Protein AF-A0A8T4IAE5-F1 (afdb_monomer_lite)

Radius of gyration: 12.4 Å; chains: 1; bounding box: 24×20×31 Å

Sequence (67 aa):
FARDTQHHKMTVLHDDGLYRHLKVANPEHGSIGAFHLISWPYHLVVKTGWTFHFDIDATPDMFDLFR

Foldseek 3Di:
DCVVLVQWDKDWPDDDPQFTKIWTGRPVVPLVVIWIWTGAQQWIWIDHVDIDIGRGPPGGRVVVVVD

pLDDT: mean 91.18, std 6.42, range [72.38, 97.75]

Structure (mmCIF, N/CA/C/O backbone):
data_AF-A0A8T4IAE5-F1
#
_entry.id   AF-A0A8T4IAE5-F1
#
loop_
_atom_site.group_PDB
_atom_site.id
_atom_site.type_symbol
_atom_site.label_atom_id
_atom_site.label_alt_id
_atom_site.label_comp_id
_atom_site.label_asym_id
_atom_site.label_entity_id
_atom_site.label_seq_id
_atom_site.pdbx_PDB_ins_code
_atom_site.Cartn_x
_atom_site.Cartn_y
_atom_site.Cartn_z
_atom_site.occupancy
_atom_site.B_iso_or_equiv
_atom_site.auth_seq_id
_atom_site.auth_comp_id
_atom_site.auth_asym_id
_atom_site.auth_atom_id
_atom_site.pdbx_PDB_model_num
ATOM 1 N N . PHE A 1 1 ? -2.302 8.699 -14.964 1.00 72.38 1 PHE A N 1
ATOM 2 C CA . PHE A 1 1 ? -2.401 7.527 -14.072 1.00 72.38 1 PHE A CA 1
ATOM 3 C C . PHE A 1 1 ? -2.690 6.254 -14.851 1.00 72.38 1 PHE A C 1
ATOM 5 O O . PHE A 1 1 ? -1.735 5.552 -15.112 1.00 72.38 1 PHE A O 1
ATOM 12 N N . ALA A 1 2 ? -3.921 5.985 -15.318 1.00 82.06 2 ALA A N 1
ATOM 13 C CA . ALA A 1 2 ? -4.255 4.711 -15.986 1.00 82.06 2 ALA A CA 1
ATOM 14 C C . ALA A 1 2 ? -3.347 4.353 -17.181 1.00 82.06 2 ALA A C 1
ATOM 16 O O . ALA A 1 2 ? -2.905 3.218 -17.298 1.00 82.06 2 ALA A O 1
ATOM 17 N N . ARG A 1 3 ? -3.008 5.334 -18.029 1.00 86.12 3 ARG A N 1
ATOM 18 C CA . ARG A 1 3 ? -2.029 5.160 -19.118 1.00 86.12 3 ARG A CA 1
ATOM 19 C C . ARG A 1 3 ? -0.638 4.784 -18.597 1.00 86.12 3 ARG A C 1
ATOM 21 O O . ARG A 1 3 ? 0.031 3.940 -19.172 1.00 86.12 3 ARG A O 1
ATOM 28 N N . ASP A 1 4 ? -0.201 5.427 -17.520 1.00 80.50 4 ASP A N 1
ATOM 29 C CA . ASP A 1 4 ? 1.160 5.303 -16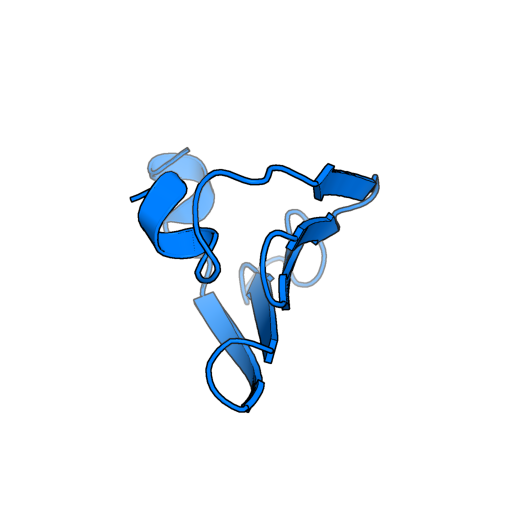.992 1.00 80.50 4 ASP A CA 1
ATOM 30 C C . ASP A 1 4 ? 1.324 4.035 -16.128 1.00 80.50 4 ASP A C 1
ATOM 32 O O . ASP A 1 4 ? 2.440 3.560 -15.937 1.00 80.50 4 ASP A O 1
ATOM 36 N N . THR A 1 5 ? 0.212 3.464 -15.646 1.00 83.38 5 THR A N 1
ATOM 37 C CA . THR A 1 5 ? 0.153 2.207 -14.884 1.00 83.38 5 THR A CA 1
ATOM 38 C C . THR A 1 5 ? -0.357 1.015 -15.698 1.00 83.38 5 THR A C 1
ATOM 40 O O . THR A 1 5 ? -0.486 -0.077 -15.151 1.00 83.38 5 THR A O 1
ATOM 43 N N . GLN A 1 6 ? -0.621 1.178 -17.001 1.00 88.50 6 GLN A N 1
ATOM 44 C CA . GLN A 1 6 ? -1.274 0.157 -17.839 1.00 88.50 6 GLN A CA 1
ATOM 45 C C . GLN A 1 6 ? -0.514 -1.180 -17.918 1.00 88.50 6 GLN A C 1
ATOM 47 O O . GLN A 1 6 ? -1.108 -2.223 -18.177 1.00 88.50 6 GLN A O 1
ATOM 52 N N . HIS A 1 7 ? 0.803 -1.151 -17.701 1.00 89.25 7 HIS A N 1
ATOM 53 C CA . HIS A 1 7 ? 1.677 -2.328 -17.719 1.00 89.25 7 HIS A CA 1
ATOM 54 C C . HIS A 1 7 ? 2.174 -2.720 -16.324 1.00 89.25 7 HIS A C 1
ATOM 56 O O . HIS A 1 7 ? 2.916 -3.695 -16.176 1.00 89.25 7 HIS A O 1
ATOM 62 N N . HIS A 1 8 ? 1.791 -1.970 -15.290 1.00 91.12 8 HIS A N 1
ATOM 63 C CA . HIS A 1 8 ? 2.179 -2.295 -13.929 1.00 91.12 8 HIS A CA 1
ATOM 64 C C . HIS A 1 8 ? 1.409 -3.516 -13.454 1.00 91.12 8 HIS A C 1
ATOM 66 O O . HIS A 1 8 ? 0.189 -3.606 -13.571 1.00 91.12 8 HIS A O 1
ATOM 72 N N . LYS A 1 9 ? 2.146 -4.460 -12.878 1.00 93.06 9 LYS A N 1
ATOM 73 C CA . LYS A 1 9 ? 1.589 -5.632 -12.220 1.00 93.06 9 LYS A CA 1
ATOM 74 C C . LYS A 1 9 ? 1.669 -5.435 -10.718 1.00 93.06 9 LYS A C 1
ATOM 76 O O . LYS A 1 9 ? 2.674 -4.948 -10.198 1.00 93.06 9 LYS A O 1
ATOM 81 N N . MET A 1 10 ? 0.601 -5.831 -10.038 1.00 94.31 10 MET A N 1
ATOM 82 C CA . MET A 1 10 ? 0.557 -5.896 -8.587 1.00 94.31 10 MET A CA 1
ATOM 83 C C . MET A 1 10 ? 1.004 -7.284 -8.131 1.00 94.31 10 MET A C 1
ATOM 85 O O . MET A 1 10 ? 0.510 -8.301 -8.614 1.00 94.31 10 MET A O 1
ATOM 89 N N . THR A 1 11 ? 1.937 -7.322 -7.192 1.00 95.75 11 THR A N 1
ATOM 90 C CA . THR A 1 11 ? 2.388 -8.526 -6.501 1.00 95.75 11 THR A CA 1
ATOM 91 C C . THR A 1 11 ? 2.098 -8.365 -5.019 1.00 95.75 11 THR A C 1
ATOM 93 O O . THR A 1 11 ? 2.515 -7.381 -4.407 1.00 95.75 11 THR A O 1
ATOM 96 N N . VAL A 1 12 ? 1.409 -9.344 -4.443 1.00 97.00 12 VAL A N 1
ATOM 97 C CA . VAL A 1 12 ? 1.223 -9.447 -2.996 1.00 97.00 12 VAL A CA 1
ATOM 98 C C . VAL A 1 12 ? 2.509 -10.026 -2.411 1.00 97.00 12 VAL A C 1
ATOM 100 O O . VAL A 1 12 ? 2.882 -11.151 -2.734 1.00 97.00 12 VAL A O 1
ATOM 103 N N . LEU A 1 13 ? 3.227 -9.235 -1.616 1.00 97.25 13 LEU A N 1
ATOM 104 C CA . LEU A 1 13 ? 4.428 -9.684 -0.905 1.00 97.25 13 LEU A CA 1
ATOM 105 C C . LEU A 1 13 ? 4.074 -10.278 0.459 1.00 97.25 13 LEU A C 1
ATOM 107 O O . LEU A 1 13 ? 4.754 -11.186 0.928 1.00 97.25 13 LEU A O 1
ATOM 111 N N . HIS A 1 14 ? 3.020 -9.753 1.083 1.00 97.56 14 HIS A N 1
ATOM 112 C CA . HIS A 1 14 ? 2.492 -10.226 2.352 1.00 97.56 14 HIS A CA 1
ATOM 113 C C . HIS A 1 14 ? 1.018 -9.830 2.489 1.00 97.56 14 HIS A C 1
ATOM 115 O O . HIS A 1 14 ? 0.637 -8.742 2.046 1.00 97.56 14 HIS A O 1
ATOM 121 N N . ASP A 1 15 ? 0.212 -10.697 3.094 1.00 97.38 15 ASP A N 1
ATOM 122 C CA . ASP A 1 15 ? -1.213 -10.476 3.343 1.00 97.38 15 ASP A CA 1
ATOM 123 C C . ASP A 1 15 ? -1.634 -11.224 4.614 1.00 97.38 15 ASP A C 1
ATOM 125 O O . ASP A 1 15 ? -1.591 -12.454 4.660 1.00 97.38 15 ASP A O 1
ATOM 129 N N . ASP A 1 16 ? -1.998 -10.452 5.633 1.00 96.88 16 ASP A N 1
ATOM 130 C CA . ASP A 1 16 ? -2.607 -10.891 6.886 1.00 96.88 16 ASP A CA 1
ATOM 131 C C . ASP A 1 16 ? -3.850 -10.019 7.164 1.00 96.88 16 ASP A C 1
ATOM 133 O O . ASP A 1 16 ? -3.962 -9.288 8.155 1.00 96.88 16 ASP A O 1
ATOM 137 N N . GLY A 1 17 ? -4.763 -9.989 6.186 1.00 95.19 17 GLY A N 1
ATOM 138 C CA . GLY A 1 17 ? -6.039 -9.279 6.264 1.00 95.19 17 GLY A CA 1
ATOM 139 C C . GLY A 1 17 ? -5.882 -7.765 6.131 1.00 95.19 17 GLY A C 1
ATOM 140 O O . GLY A 1 17 ? -5.858 -7.228 5.026 1.00 95.19 17 GLY A O 1
ATOM 141 N N . LEU A 1 18 ? -5.797 -7.053 7.260 1.00 94.56 18 LEU A N 1
ATOM 142 C CA . LEU A 1 18 ? -5.586 -5.596 7.258 1.00 94.56 18 LEU A CA 1
ATOM 143 C C . LEU A 1 18 ? -4.109 -5.236 7.079 1.00 94.56 18 LEU A C 1
ATOM 145 O O . LEU A 1 18 ? -3.794 -4.165 6.547 1.00 94.56 18 LEU A O 1
ATOM 149 N N . TYR A 1 19 ? -3.209 -6.131 7.496 1.00 97.25 19 TYR A N 1
ATOM 150 C CA . TYR A 1 19 ? -1.780 -5.966 7.291 1.00 97.25 19 TYR A CA 1
ATOM 151 C C . TYR A 1 19 ? -1.385 -6.503 5.913 1.00 97.25 19 TYR A C 1
ATOM 153 O O . TYR A 1 19 ? -1.275 -7.710 5.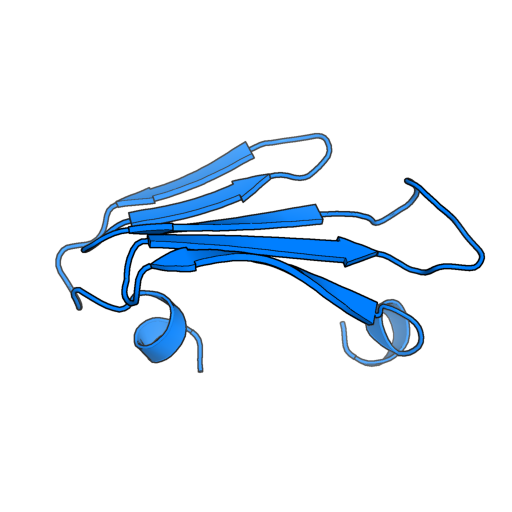711 1.00 97.25 19 TYR A O 1
ATOM 161 N N . ARG A 1 20 ? -1.189 -5.616 4.935 1.00 97.62 20 ARG A N 1
ATOM 162 C CA . ARG A 1 20 ? -0.869 -6.010 3.552 1.00 97.62 20 ARG A CA 1
ATOM 163 C C . ARG A 1 20 ? 0.354 -5.274 3.063 1.00 97.62 20 ARG A C 1
ATOM 165 O O . ARG A 1 20 ? 0.474 -4.072 3.271 1.00 97.62 20 ARG A O 1
ATOM 172 N N . HIS A 1 21 ? 1.224 -5.977 2.347 1.00 97.75 21 HIS A N 1
ATOM 173 C CA . HIS A 1 21 ? 2.339 -5.397 1.608 1.00 97.75 21 HIS A CA 1
ATOM 174 C C . HIS A 1 21 ? 2.209 -5.759 0.136 1.00 97.75 21 HIS A C 1
ATOM 176 O O . HIS A 1 21 ? 2.412 -6.902 -0.272 1.00 97.75 21 HIS A O 1
ATOM 182 N N . LEU A 1 22 ? 1.898 -4.760 -0.678 1.00 96.56 22 LEU A N 1
ATOM 183 C CA . LEU A 1 22 ? 1.762 -4.880 -2.118 1.00 96.56 22 LEU A CA 1
ATOM 184 C C . LEU A 1 22 ? 2.933 -4.169 -2.788 1.00 96.56 22 LEU A C 1
ATOM 186 O O . LEU A 1 22 ? 3.354 -3.090 -2.369 1.00 96.56 22 LEU A O 1
ATOM 190 N N . LYS A 1 23 ? 3.450 -4.761 -3.858 1.00 95.00 23 LYS A N 1
ATOM 191 C CA . LYS A 1 23 ? 4.398 -4.126 -4.769 1.00 95.00 23 LYS A CA 1
ATOM 192 C C . LYS A 1 23 ? 3.723 -3.946 -6.114 1.00 95.00 23 LYS A C 1
ATOM 194 O O . LYS A 1 23 ? 3.221 -4.909 -6.681 1.00 95.00 23 LYS A O 1
ATOM 199 N N . VAL A 1 24 ? 3.759 -2.734 -6.642 1.00 93.94 24 VAL A N 1
ATOM 200 C CA . VAL A 1 24 ? 3.250 -2.410 -7.971 1.00 93.94 24 VAL A CA 1
ATOM 201 C C . VAL A 1 24 ? 4.435 -1.981 -8.822 1.00 93.94 24 VAL A C 1
ATOM 203 O O . VAL A 1 24 ? 5.142 -1.035 -8.476 1.00 93.94 24 VAL A O 1
ATOM 206 N N . ALA A 1 25 ? 4.703 -2.706 -9.904 1.00 93.94 25 ALA A N 1
ATOM 207 C CA . ALA A 1 25 ? 5.859 -2.450 -10.761 1.00 93.94 25 ALA A CA 1
ATOM 208 C C . ALA A 1 25 ? 5.581 -2.855 -12.209 1.00 93.94 25 ALA A C 1
ATOM 210 O O . ALA A 1 25 ? 4.869 -3.828 -12.457 1.00 93.94 25 ALA A O 1
ATOM 211 N N . ASN A 1 26 ? 6.177 -2.139 -13.164 1.00 91.56 26 ASN A N 1
ATOM 212 C CA . ASN A 1 26 ? 6.204 -2.578 -14.554 1.00 91.56 26 ASN A CA 1
ATOM 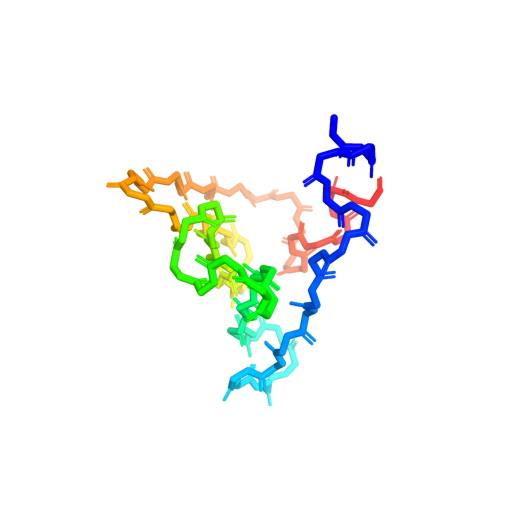213 C C . ASN A 1 26 ? 7.313 -3.641 -14.722 1.00 91.56 26 ASN A C 1
ATOM 215 O O . ASN A 1 26 ? 8.482 -3.322 -14.487 1.00 91.56 26 ASN A O 1
ATOM 219 N N . PRO A 1 27 ? 6.991 -4.880 -15.138 1.00 86.88 27 PRO A N 1
ATOM 220 C CA . PRO A 1 27 ? 7.986 -5.935 -15.340 1.00 86.88 27 PRO A CA 1
ATOM 221 C C . PRO A 1 27 ? 9.082 -5.572 -16.351 1.00 86.88 27 PRO A C 1
ATOM 223 O O . PRO A 1 27 ? 10.208 -6.037 -16.213 1.00 86.88 27 PRO A O 1
ATOM 226 N N . GLU A 1 28 ? 8.766 -4.736 -17.341 1.00 85.50 28 GLU A N 1
ATOM 227 C CA . GLU A 1 28 ? 9.678 -4.343 -18.421 1.00 85.50 28 GLU A CA 1
ATOM 228 C C . GLU A 1 28 ? 10.650 -3.232 -18.000 1.00 85.50 28 GLU A C 1
ATOM 230 O O . GLU A 1 28 ? 11.751 -3.132 -18.536 1.00 85.50 28 GLU A O 1
ATOM 235 N N . HIS A 1 29 ? 10.274 -2.414 -17.012 1.00 81.31 29 HIS A N 1
ATOM 236 C CA . HIS A 1 29 ? 11.086 -1.292 -16.518 1.00 81.31 29 HIS A CA 1
ATOM 237 C C . HIS A 1 29 ? 11.640 -1.512 -15.100 1.00 81.31 29 HIS A C 1
ATOM 239 O O . HIS A 1 29 ? 12.316 -0.643 -14.542 1.00 81.31 29 HIS A O 1
ATOM 245 N N . GLY A 1 30 ? 11.390 -2.687 -14.516 1.00 77.38 30 GLY A N 1
ATOM 246 C CA . GLY A 1 30 ? 11.947 -3.104 -13.236 1.00 77.38 30 GLY A CA 1
ATOM 247 C C . GLY A 1 30 ? 11.560 -2.175 -12.083 1.00 77.38 30 GLY A C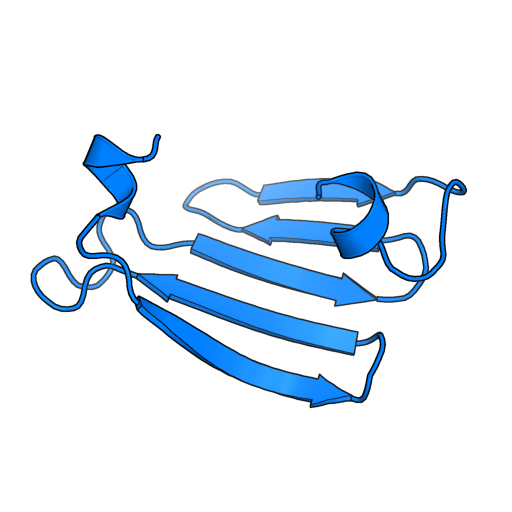 1
ATOM 248 O O . GLY A 1 30 ? 10.409 -2.140 -11.651 1.00 77.38 30 GLY A O 1
ATOM 249 N N . SER A 1 31 ? 12.548 -1.468 -11.526 1.00 75.81 31 SER A N 1
ATOM 250 C CA . SER A 1 31 ? 12.377 -0.554 -10.388 1.00 75.81 31 SER A CA 1
ATOM 251 C C . SER A 1 31 ? 11.908 0.850 -10.783 1.00 75.81 31 SER A C 1
ATOM 253 O O . SER A 1 31 ? 11.463 1.604 -9.916 1.00 75.81 31 SER A O 1
ATOM 255 N N . ILE A 1 32 ? 11.977 1.215 -12.067 1.00 80.81 32 ILE A N 1
ATOM 256 C CA . ILE A 1 32 ? 11.554 2.536 -12.540 1.00 80.81 32 ILE A CA 1
ATOM 257 C C . ILE A 1 32 ? 10.026 2.613 -12.481 1.00 80.81 32 ILE A C 1
ATOM 259 O O . ILE A 1 32 ? 9.317 1.838 -13.121 1.00 80.81 32 ILE A O 1
ATOM 263 N N . GLY A 1 33 ? 9.516 3.549 -11.676 1.00 82.88 33 GLY A N 1
ATOM 264 C CA . GLY A 1 33 ? 8.079 3.710 -11.445 1.00 82.88 33 GLY A CA 1
ATOM 265 C C . GLY A 1 33 ? 7.460 2.616 -10.571 1.00 82.88 33 GLY A C 1
ATOM 266 O O . GLY A 1 33 ? 6.236 2.498 -10.543 1.00 82.88 33 GLY A O 1
ATOM 267 N N . ALA A 1 34 ? 8.275 1.816 -9.875 1.00 91.06 34 ALA A N 1
ATOM 268 C CA . ALA A 1 34 ? 7.787 0.876 -8.878 1.00 91.06 34 ALA A CA 1
ATOM 269 C C . ALA A 1 34 ? 7.438 1.595 -7.566 1.00 91.06 34 ALA A C 1
ATOM 271 O O . ALA A 1 34 ? 8.104 2.550 -7.152 1.00 91.06 34 ALA A O 1
ATOM 272 N N . PHE A 1 35 ? 6.405 1.110 -6.888 1.00 93.75 35 PHE A N 1
ATOM 273 C CA . PHE A 1 35 ? 6.026 1.582 -5.563 1.00 93.75 35 PHE A CA 1
ATOM 274 C C . PHE A 1 35 ? 5.440 0.448 -4.726 1.00 93.75 35 PHE A C 1
ATOM 276 O O . PHE A 1 35 ? 5.013 -0.588 -5.238 1.00 93.75 35 PHE A O 1
ATOM 283 N N . HIS A 1 36 ? 5.451 0.648 -3.416 1.00 96.00 36 HIS A N 1
ATOM 284 C CA . HIS A 1 36 ? 4.898 -0.271 -2.440 1.00 96.00 36 HIS A CA 1
ATOM 285 C C . HIS A 1 36 ? 3.713 0.371 -1.733 1.00 96.00 36 HIS A C 1
ATOM 287 O O . HIS A 1 36 ? 3.765 1.551 -1.387 1.00 96.00 36 HIS A O 1
ATOM 293 N N . LEU A 1 37 ? 2.685 -0.433 -1.490 1.00 96.62 37 LEU A N 1
ATOM 294 C CA . LEU A 1 37 ? 1.565 -0.100 -0.622 1.00 96.62 37 LEU A CA 1
ATOM 295 C C . LEU A 1 37 ? 1.663 -0.999 0.603 1.00 96.62 37 LEU A C 1
ATOM 297 O O . LEU A 1 37 ? 1.728 -2.219 0.460 1.00 96.62 37 LEU A O 1
ATOM 301 N N . ILE A 1 38 ? 1.729 -0.404 1.786 1.00 97.12 38 ILE A N 1
ATOM 302 C CA . ILE A 1 38 ? 1.758 -1.132 3.052 1.00 97.12 38 ILE A CA 1
ATOM 303 C C . ILE A 1 38 ? 0.595 -0.616 3.887 1.00 97.12 38 ILE A C 1
ATOM 305 O O . ILE A 1 38 ? 0.581 0.566 4.221 1.00 97.12 38 ILE A O 1
ATOM 309 N N . SER A 1 39 ? -0.380 -1.466 4.189 1.00 97.06 39 SER A N 1
ATOM 310 C CA . SER A 1 39 ? -1.522 -1.105 5.032 1.00 97.06 39 SER A CA 1
ATOM 311 C C . SER A 1 39 ? -1.467 -1.830 6.363 1.00 97.06 39 SER A C 1
ATOM 313 O O . SER A 1 39 ? -0.955 -2.944 6.431 1.00 97.06 39 SER A O 1
ATOM 315 N N . TRP A 1 40 ? -2.021 -1.200 7.391 1.00 96.62 40 TRP A N 1
ATOM 316 C CA . TRP A 1 40 ? -2.458 -1.801 8.652 1.00 96.62 40 TRP A CA 1
ATOM 317 C C . TRP A 1 40 ? -3.596 -0.931 9.215 1.00 96.62 40 TRP A C 1
ATOM 319 O O . TRP A 1 40 ? -3.866 0.115 8.622 1.00 96.62 40 TRP A O 1
ATOM 329 N N . PRO A 1 41 ? -4.310 -1.334 10.283 1.00 96.62 41 PRO A N 1
ATOM 330 C CA . PRO A 1 41 ? -5.489 -0.602 10.749 1.00 96.62 41 PRO A CA 1
ATOM 331 C C . PRO A 1 41 ? -5.255 0.910 10.847 1.00 96.62 41 PRO A C 1
ATOM 333 O O . PRO A 1 41 ? -4.361 1.304 11.581 1.00 96.62 41 PRO A O 1
ATOM 336 N N . TYR A 1 42 ? -6.032 1.727 10.121 1.00 96.06 42 TYR A N 1
ATOM 337 C CA . TYR A 1 42 ? -5.954 3.208 10.091 1.00 96.06 42 TYR A CA 1
ATOM 338 C C . TYR A 1 42 ? -4.706 3.818 9.438 1.00 96.06 42 TYR A C 1
ATOM 340 O O . TYR A 1 42 ? -4.550 5.041 9.384 1.00 96.06 42 TYR A O 1
ATOM 348 N N . HIS A 1 43 ? -3.829 2.980 8.887 1.00 96.62 43 HIS A N 1
ATOM 349 C CA . HIS A 1 43 ? -2.570 3.417 8.312 1.00 96.62 43 HIS A CA 1
ATOM 350 C C . HIS A 1 43 ? -2.361 2.893 6.893 1.00 96.62 43 HIS A C 1
ATOM 352 O O . HIS A 1 43 ? -2.563 1.718 6.578 1.00 96.62 43 HIS A O 1
ATOM 358 N N . LEU A 1 44 ? -1.875 3.781 6.030 1.00 96.81 44 LEU A N 1
ATOM 359 C CA . LEU A 1 44 ? -1.418 3.437 4.691 1.00 96.81 44 LEU A CA 1
ATOM 360 C C . LEU A 1 44 ? -0.087 4.122 4.413 1.00 96.81 44 LEU A C 1
ATOM 362 O O . LEU A 1 44 ? 0.028 5.344 4.468 1.00 96.81 44 LEU A O 1
ATOM 366 N N . VAL A 1 45 ? 0.914 3.333 4.051 1.00 97.19 45 VAL A N 1
ATOM 367 C CA . VAL A 1 45 ? 2.197 3.822 3.559 1.00 97.19 45 VAL A CA 1
ATOM 368 C C . VAL A 1 45 ? 2.290 3.566 2.065 1.00 97.19 45 VAL A C 1
ATOM 370 O O . VAL A 1 45 ? 2.195 2.428 1.604 1.00 97.19 45 VAL A O 1
ATOM 373 N N . VAL A 1 46 ? 2.543 4.633 1.312 1.00 95.69 46 VAL A N 1
ATOM 374 C CA . VAL A 1 46 ? 2.905 4.580 -0.103 1.00 95.69 46 VAL A CA 1
ATOM 375 C C . VAL A 1 46 ? 4.390 4.893 -0.210 1.00 95.69 46 VAL A C 1
ATOM 377 O O . VAL A 1 46 ? 4.821 6.035 -0.046 1.00 95.69 46 VAL A O 1
ATOM 380 N N . LYS A 1 47 ? 5.194 3.863 -0.469 1.00 94.25 47 LYS A N 1
ATOM 381 C CA . LYS A 1 47 ? 6.647 3.985 -0.594 1.00 94.25 47 LYS A CA 1
ATOM 382 C C . LYS A 1 47 ? 7.055 3.894 -2.055 1.00 94.25 47 LYS A C 1
ATOM 384 O O . LYS A 1 47 ? 7.011 2.829 -2.665 1.00 94.25 47 LYS A O 1
ATOM 389 N N . THR A 1 48 ? 7.498 5.014 -2.596 1.00 86.44 48 THR A N 1
ATOM 390 C CA . THR A 1 48 ? 8.268 5.099 -3.838 1.00 86.44 48 THR A CA 1
ATOM 391 C C . THR A 1 48 ? 9.677 5.595 -3.480 1.00 86.44 48 THR A C 1
ATOM 393 O O . THR A 1 48 ? 10.105 5.407 -2.341 1.00 86.44 48 THR A O 1
ATOM 396 N N . GLY A 1 49 ? 10.425 6.234 -4.384 1.00 82.88 49 GLY A N 1
ATOM 397 C CA . GLY A 1 49 ? 11.688 6.905 -4.021 1.00 82.88 49 GLY A CA 1
ATOM 398 C C . GLY A 1 49 ? 11.556 7.873 -2.825 1.00 82.88 49 GLY A C 1
ATOM 399 O O . GLY A 1 49 ? 12.543 8.154 -2.155 1.00 82.88 49 GLY A O 1
ATOM 400 N N . TRP A 1 50 ? 10.324 8.308 -2.527 1.00 88.25 50 TRP A N 1
ATOM 401 C CA . TRP A 1 50 ? 9.884 9.068 -1.353 1.00 88.25 50 TRP A CA 1
ATOM 402 C C . TRP A 1 50 ? 8.784 8.293 -0.613 1.00 88.25 50 TRP A C 1
ATOM 404 O O . TRP A 1 50 ? 8.141 7.416 -1.194 1.00 88.25 50 TRP A O 1
ATOM 414 N N . THR A 1 51 ? 8.542 8.618 0.657 1.00 94.62 51 THR A N 1
ATOM 415 C CA . THR A 1 51 ? 7.520 7.941 1.473 1.00 94.62 51 THR A CA 1
ATOM 416 C C . THR A 1 51 ? 6.380 8.890 1.809 1.00 94.62 51 THR A C 1
ATOM 418 O O . THR A 1 51 ? 6.617 9.980 2.320 1.00 94.62 51 THR A O 1
ATOM 421 N N . PHE A 1 52 ? 5.153 8.440 1.559 1.00 93.94 52 PHE A N 1
ATOM 422 C CA . PHE A 1 52 ? 3.926 9.082 2.014 1.00 93.94 52 PHE A CA 1
ATOM 423 C C . PHE A 1 52 ? 3.268 8.175 3.047 1.00 93.94 52 PHE A C 1
ATOM 425 O O . PHE A 1 52 ? 3.118 6.977 2.803 1.00 93.94 52 PHE A O 1
ATOM 432 N N . HIS A 1 53 ? 2.892 8.732 4.193 1.00 95.94 53 HIS A N 1
ATOM 433 C CA . HIS A 1 53 ? 2.225 8.001 5.266 1.00 95.94 53 HIS A CA 1
ATOM 434 C C . HIS A 1 53 ? 0.916 8.707 5.600 1.00 95.94 53 HIS A C 1
ATOM 436 O O . HIS A 1 53 ? 0.905 9.895 5.910 1.00 95.94 53 HIS A O 1
ATOM 442 N N . PHE A 1 54 ? -0.174 7.961 5.491 1.00 94.38 54 PHE A N 1
ATOM 443 C CA . PHE A 1 54 ? -1.504 8.352 5.916 1.00 94.38 54 PHE A CA 1
ATOM 444 C C . PHE A 1 54 ? -1.800 7.660 7.243 1.00 94.38 54 PHE A C 1
ATOM 446 O O . PHE A 1 54 ? -1.680 6.439 7.341 1.00 94.38 54 PHE A O 1
ATOM 453 N N . ASP A 1 55 ? -2.169 8.456 8.235 1.00 94.56 55 ASP A N 1
ATOM 454 C CA . ASP A 1 55 ? -2.610 8.038 9.562 1.00 94.56 55 ASP A CA 1
ATOM 455 C C . ASP A 1 55 ? -3.932 8.761 9.817 1.00 94.56 55 ASP A C 1
ATOM 457 O O . ASP A 1 55 ? -3.954 9.972 10.052 1.00 94.56 55 ASP A O 1
ATOM 461 N N . ILE A 1 56 ? -5.036 8.059 9.562 1.00 89.62 56 ILE A N 1
ATOM 462 C CA . ILE A 1 56 ? -6.373 8.649 9.524 1.00 89.62 56 ILE A CA 1
ATOM 463 C C . ILE A 1 56 ? -7.343 7.689 10.202 1.00 89.62 56 ILE A C 1
ATOM 465 O O . ILE A 1 56 ? -7.563 6.574 9.730 1.00 89.62 56 ILE A O 1
ATOM 469 N N . ASP A 1 57 ? -8.007 8.169 11.250 1.00 90.25 57 ASP A N 1
ATOM 470 C CA . ASP A 1 57 ? -9.079 7.445 11.940 1.00 90.25 57 ASP A CA 1
ATOM 471 C C . ASP A 1 57 ? -10.409 7.535 11.164 1.00 90.25 57 ASP A C 1
ATOM 473 O O . ASP A 1 57 ? -11.399 8.107 11.617 1.00 90.25 57 ASP A O 1
ATOM 477 N N . ALA A 1 58 ? -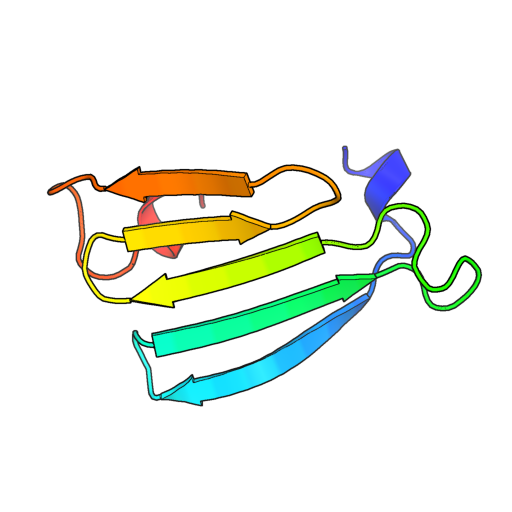10.398 7.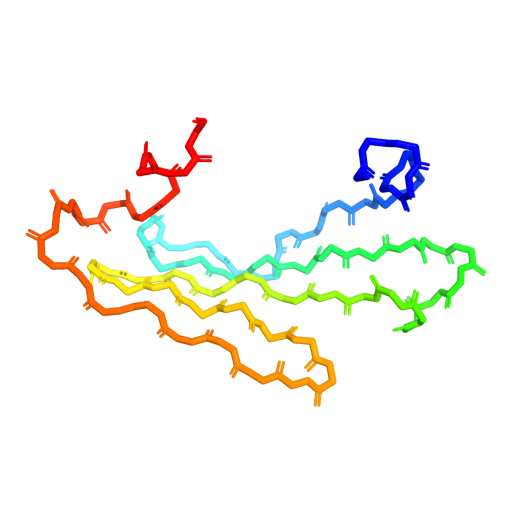055 9.918 1.00 88.50 58 ALA A N 1
ATOM 478 C CA . ALA A 1 58 ? -11.578 6.993 9.052 1.00 88.50 58 ALA A CA 1
ATOM 479 C C . ALA A 1 58 ? -12.102 5.558 8.906 1.00 88.50 58 ALA A C 1
ATOM 481 O O . ALA A 1 58 ? -13.309 5.328 8.940 1.00 88.50 58 ALA A O 1
ATOM 482 N N . THR A 1 59 ? -11.199 4.591 8.725 1.00 94.06 59 THR A N 1
ATOM 483 C CA . THR A 1 59 ? -11.526 3.166 8.582 1.00 94.06 59 THR A CA 1
ATOM 484 C C . THR A 1 59 ? -10.304 2.298 8.913 1.00 94.06 59 THR A C 1
ATOM 486 O O . THR A 1 59 ? -9.179 2.692 8.595 1.00 94.06 59 THR A O 1
ATOM 489 N N . PRO A 1 60 ? -10.488 1.104 9.511 1.00 94.00 60 PRO A N 1
ATOM 490 C CA . PRO A 1 60 ? -9.408 0.134 9.665 1.00 94.00 60 PRO A CA 1
ATOM 491 C C . PRO A 1 60 ? -8.820 -0.334 8.323 1.00 94.00 60 PRO A C 1
ATOM 493 O O . PRO A 1 60 ? -7.614 -0.550 8.238 1.00 94.00 60 PRO A O 1
ATOM 496 N N . ASP A 1 61 ? -9.630 -0.477 7.267 1.00 94.81 61 ASP A N 1
ATOM 497 C CA . ASP A 1 61 ? -9.123 -0.794 5.927 1.00 94.81 61 ASP A CA 1
ATOM 498 C C . ASP A 1 61 ? -8.963 0.488 5.104 1.00 94.81 61 ASP A C 1
ATOM 500 O O . ASP A 1 61 ? -9.903 1.000 4.499 1.00 94.81 61 ASP A O 1
ATOM 504 N N . MET A 1 62 ? -7.735 0.999 5.050 1.00 93.62 62 MET A N 1
ATOM 505 C CA . MET A 1 62 ? -7.432 2.214 4.300 1.00 93.62 62 MET A CA 1
ATOM 506 C C . MET A 1 62 ? -7.577 2.062 2.779 1.00 93.62 62 MET A C 1
ATOM 508 O O . MET A 1 62 ? -7.677 3.079 2.103 1.00 93.62 62 MET A O 1
ATOM 512 N N . PHE A 1 63 ? -7.623 0.853 2.206 1.00 90.94 63 PHE A N 1
ATOM 513 C CA . PHE A 1 63 ? -7.933 0.710 0.777 1.00 90.94 63 PHE A CA 1
ATOM 514 C C . PHE A 1 63 ? -9.408 0.981 0.475 1.00 90.94 63 PHE A C 1
ATOM 516 O O . PHE A 1 63 ? -9.695 1.492 -0.606 1.00 90.94 63 PHE A O 1
ATOM 523 N N . ASP A 1 64 ? -10.319 0.760 1.427 1.00 91.31 64 ASP A N 1
ATOM 524 C CA . ASP A 1 64 ? -11.729 1.139 1.264 1.00 91.31 64 ASP A CA 1
ATOM 525 C C . ASP A 1 64 ? -11.904 2.660 1.171 1.00 91.31 64 ASP A C 1
ATOM 527 O O . ASP A 1 64 ? -12.797 3.144 0.475 1.00 91.31 64 ASP A O 1
ATOM 531 N N . LEU A 1 65 ? -11.027 3.427 1.830 1.00 87.81 65 LEU A N 1
ATOM 532 C CA . LEU A 1 65 ? -11.042 4.890 1.778 1.00 87.81 65 LEU A CA 1
ATOM 533 C C . LEU A 1 65 ? -10.661 5.442 0.391 1.00 87.81 65 LEU A C 1
ATOM 535 O O . LEU A 1 65 ? -11.148 6.502 0.005 1.00 87.81 65 LEU A O 1
ATOM 539 N N . PHE A 1 66 ? -9.788 4.744 -0.346 1.00 80.38 66 PHE A N 1
ATOM 540 C CA . PHE A 1 66 ? -9.228 5.190 -1.635 1.00 80.38 66 PHE A CA 1
ATOM 541 C C . PHE A 1 66 ? -9.777 4.425 -2.850 1.00 80.38 66 PHE A C 1
ATOM 543 O O . PHE A 1 66 ? -9.173 4.467 -3.926 1.00 80.38 66 PHE A O 1
ATOM 550 N N . ARG A 1 67 ? -10.892 3.714 -2.669 1.00 75.00 67 ARG A N 1
ATOM 551 C CA . ARG A 1 67 ? -11.620 3.009 -3.728 1.00 75.00 67 ARG A CA 1
ATOM 552 C C . ARG A 1 67 ? -12.109 3.941 -4.844 1.00 75.00 67 ARG A C 1
ATOM 554 O O . ARG A 1 67 ? -12.584 5.057 -4.537 1.00 75.00 67 ARG A O 1
#

Secondary structure (DSSP, 8-state):
-TTTTTTPEEEEEEEETTEEEEEEE-TTTTTTT-EEEEEETTEEEEESSSEEEEE-TT-S-HHHHT-